Protein AF-D5QGG3-F1 (afdb_monomer_lite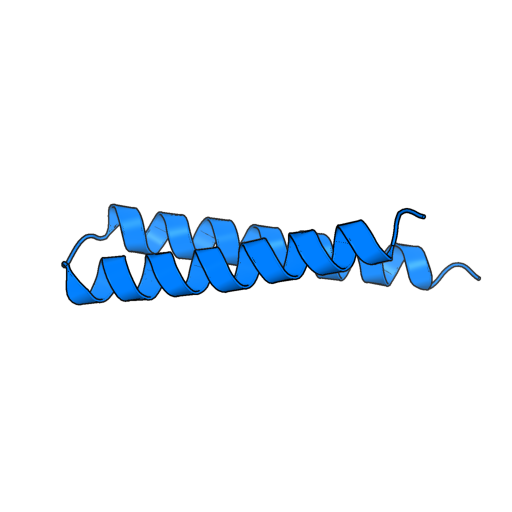)

Structure (mmCIF, N/CA/C/O backbone):
data_AF-D5QGG3-F1
#
_entry.id   AF-D5QGG3-F1
#
loop_
_atom_site.group_PDB
_atom_site.id
_atom_site.type_symbol
_atom_site.label_atom_id
_atom_site.label_alt_id
_atom_site.label_comp_id
_atom_site.label_asym_id
_atom_site.label_entity_id
_atom_site.label_seq_id
_atom_site.pdbx_PDB_ins_code
_atom_site.Cartn_x
_atom_site.Cartn_y
_atom_site.Cartn_z
_atom_site.occupancy
_atom_site.B_iso_or_equiv
_atom_site.auth_seq_id
_atom_site.auth_comp_id
_atom_site.auth_asym_id
_atom_site.auth_atom_id
_atom_site.pdbx_PDB_mo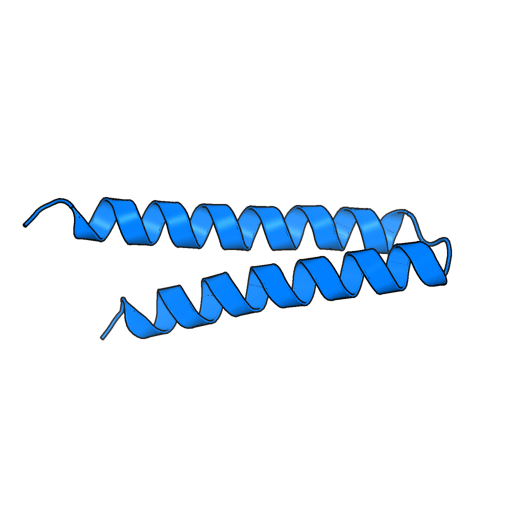del_num
ATOM 1 N N . MET A 1 1 ? 21.961 5.350 -12.643 1.00 53.22 1 MET A N 1
ATOM 2 C CA . MET A 1 1 ? 21.688 4.889 -11.255 1.00 53.22 1 MET A CA 1
ATOM 3 C C . MET A 1 1 ? 20.275 5.293 -10.796 1.00 53.22 1 MET A C 1
ATOM 5 O O . MET A 1 1 ? 20.085 5.799 -9.698 1.00 53.22 1 MET A O 1
ATOM 9 N N . THR A 1 2 ? 19.270 5.086 -11.651 1.00 66.12 2 THR A N 1
ATOM 10 C CA . THR A 1 2 ? 17.879 5.568 -11.484 1.00 66.12 2 THR A CA 1
ATOM 11 C C . THR A 1 2 ? 16.887 4.407 -11.354 1.00 66.12 2 THR A C 1
ATOM 13 O O . THR A 1 2 ? 15.961 4.473 -10.553 1.00 66.12 2 THR A O 1
ATOM 16 N N . ASN A 1 3 ? 17.148 3.287 -12.035 1.00 71.69 3 ASN A N 1
ATOM 17 C CA . ASN A 1 3 ? 16.249 2.127 -12.063 1.00 71.69 3 ASN A CA 1
ATOM 18 C C . ASN A 1 3 ? 16.107 1.409 -10.710 1.00 71.69 3 ASN A C 1
ATOM 20 O O . ASN A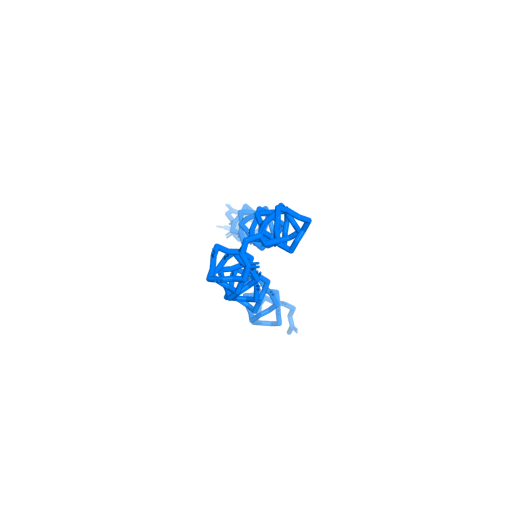 1 3 ? 14.991 1.097 -10.306 1.00 71.69 3 ASN A O 1
ATOM 24 N N . LEU A 1 4 ? 17.204 1.200 -9.969 1.00 79.38 4 LEU A N 1
ATOM 25 C CA . LEU A 1 4 ? 17.146 0.540 -8.6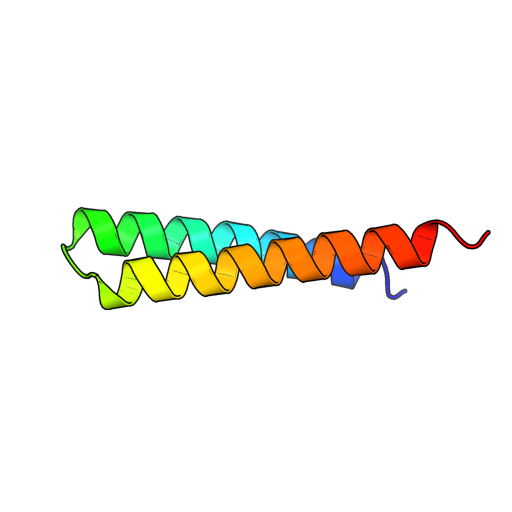55 1.00 79.38 4 LEU A CA 1
ATOM 26 C C . LEU A 1 4 ? 16.362 1.372 -7.629 1.00 79.38 4 LEU A C 1
ATOM 28 O O . LEU A 1 4 ? 15.525 0.833 -6.910 1.00 79.38 4 LEU A O 1
ATOM 32 N N . LYS A 1 5 ? 16.586 2.693 -7.601 1.00 81.00 5 LYS A N 1
ATOM 33 C CA . LYS A 1 5 ? 15.840 3.606 -6.724 1.00 81.00 5 LYS A CA 1
ATOM 34 C C . LYS A 1 5 ? 14.343 3.547 -7.032 1.00 81.00 5 LYS A C 1
ATOM 36 O O . LYS A 1 5 ? 13.551 3.393 -6.111 1.00 81.00 5 LYS A O 1
ATOM 41 N N . ASN A 1 6 ? 13.961 3.591 -8.309 1.00 81.62 6 ASN A N 1
ATOM 42 C CA . ASN A 1 6 ? 12.555 3.532 -8.715 1.00 81.62 6 ASN A CA 1
ATOM 43 C C . ASN A 1 6 ? 11.878 2.216 -8.310 1.00 81.62 6 ASN A C 1
ATOM 45 O O . ASN A 1 6 ? 10.754 2.241 -7.811 1.00 81.62 6 ASN A O 1
ATOM 49 N N . ILE A 1 7 ? 12.574 1.081 -8.452 1.00 83.38 7 ILE A N 1
ATOM 50 C CA . ILE A 1 7 ? 12.075 -0.222 -7.990 1.00 83.38 7 ILE A CA 1
ATOM 51 C C . ILE A 1 7 ? 11.842 -0.189 -6.476 1.00 83.38 7 ILE A C 1
ATOM 53 O O . ILE A 1 7 ? 10.739 -0.505 -6.033 1.00 83.38 7 ILE A O 1
ATOM 57 N N . ILE A 1 8 ? 12.826 0.264 -5.693 1.00 87.94 8 ILE A N 1
ATOM 58 C CA . ILE A 1 8 ? 12.721 0.340 -4.227 1.00 87.94 8 ILE A CA 1
ATOM 59 C C . ILE A 1 8 ? 11.559 1.246 -3.800 1.00 87.94 8 ILE A C 1
ATOM 61 O O . ILE A 1 8 ? 10.740 0.840 -2.977 1.00 87.94 8 ILE A O 1
ATOM 65 N N . PHE A 1 9 ? 11.431 2.439 -4.387 1.00 88.69 9 PHE A N 1
ATOM 66 C CA . PHE A 1 9 ? 10.336 3.359 -4.069 1.00 88.69 9 PHE A CA 1
ATOM 67 C C . PHE A 1 9 ? 8.963 2.796 -4.446 1.00 88.69 9 PHE A C 1
ATOM 69 O O . PHE A 1 9 ? 8.008 2.960 -3.685 1.00 88.69 9 PHE A O 1
ATOM 76 N N . SER A 1 10 ? 8.855 2.110 -5.589 1.00 88.06 10 SER A N 1
ATOM 77 C CA . SER A 1 10 ? 7.597 1.487 -6.007 1.00 88.06 10 SER A CA 1
ATOM 78 C C . SER A 1 10 ? 7.162 0.389 -5.032 1.00 88.06 10 SER A C 1
ATOM 80 O O . SER A 1 10 ? 6.018 0.391 -4.578 1.00 88.06 10 SER A O 1
ATOM 82 N N . THR A 1 11 ? 8.092 -0.478 -4.619 1.00 91.88 11 THR A N 1
ATOM 83 C CA . THR A 1 11 ? 7.846 -1.542 -3.640 1.00 91.88 11 THR A CA 1
ATOM 84 C C . THR A 1 11 ? 7.498 -0.973 -2.268 1.00 91.88 11 THR A C 1
ATOM 86 O O . THR A 1 11 ? 6.549 -1.435 -1.641 1.00 91.88 11 THR A O 1
ATOM 89 N N . ALA A 1 12 ? 8.199 0.071 -1.819 1.00 92.81 12 ALA A N 1
ATOM 90 C CA . ALA A 1 12 ? 7.904 0.733 -0.551 1.00 92.81 12 ALA A CA 1
ATOM 91 C C . ALA A 1 12 ? 6.481 1.318 -0.521 1.00 92.81 12 ALA A C 1
ATOM 93 O O . ALA A 1 12 ? 5.790 1.205 0.489 1.00 92.81 12 ALA A O 1
ATOM 94 N N . ASN A 1 13 ? 6.013 1.903 -1.629 1.00 93.44 13 ASN A N 1
ATOM 95 C CA . ASN A 1 13 ? 4.647 2.421 -1.725 1.00 93.44 13 ASN A CA 1
ATOM 96 C C . ASN A 1 13 ? 3.586 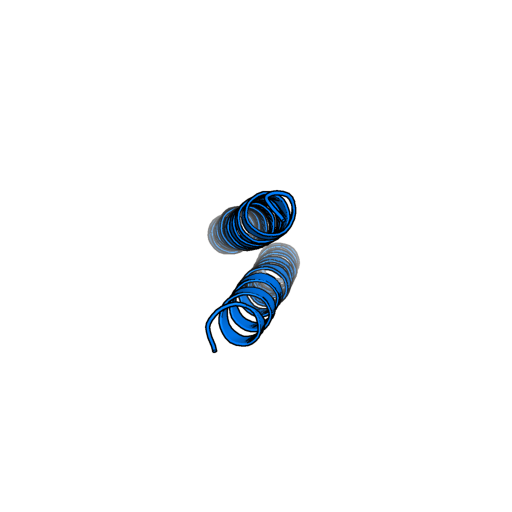1.312 -1.717 1.00 93.44 13 ASN A C 1
ATOM 98 O O . ASN A 1 13 ? 2.555 1.487 -1.072 1.00 93.44 13 ASN A O 1
ATOM 102 N N . ILE A 1 14 ? 3.848 0.176 -2.370 1.00 93.81 14 ILE A N 1
ATOM 103 C CA . ILE A 1 14 ? 2.960 -0.997 -2.324 1.00 93.81 14 ILE A CA 1
ATOM 104 C C . ILE A 1 14 ? 2.827 -1.495 -0.881 1.00 93.81 14 ILE A C 1
ATOM 106 O O . ILE A 1 14 ? 1.722 -1.531 -0.347 1.00 93.81 14 ILE A O 1
ATOM 110 N N . LEU A 1 15 ? 3.953 -1.769 -0.217 1.00 95.62 15 LEU A N 1
ATOM 111 C CA . LEU A 1 15 ? 3.967 -2.298 1.152 1.00 95.62 15 LEU A CA 1
ATOM 112 C C . LEU A 1 15 ? 3.325 -1.338 2.160 1.00 95.62 15 LEU A C 1
ATOM 114 O O . LEU A 1 15 ? 2.510 -1.743 2.985 1.00 95.62 15 LEU A O 1
ATOM 118 N N . ALA A 1 16 ? 3.646 -0.045 2.081 1.00 94.25 16 ALA A N 1
ATOM 119 C CA . ALA A 1 16 ? 3.036 0.955 2.953 1.00 94.25 16 ALA A CA 1
ATOM 120 C C . ALA A 1 16 ? 1.527 1.109 2.697 1.00 94.25 16 ALA A C 1
ATOM 122 O O . ALA A 1 16 ? 0.768 1.395 3.625 1.00 94.25 16 ALA A O 1
ATOM 123 N N . GLY A 1 17 ? 1.086 0.919 1.450 1.00 94.50 17 GLY A N 1
ATOM 124 C CA . GLY A 1 17 ? -0.324 0.897 1.091 1.00 94.50 17 GLY A CA 1
ATOM 125 C C . GLY A 1 17 ? -1.070 -0.278 1.722 1.00 94.50 17 GLY A C 1
ATOM 126 O O . GLY A 1 17 ? -2.102 -0.068 2.360 1.00 94.50 17 GLY A O 1
ATOM 127 N N . GLN A 1 18 ? -0.505 -1.482 1.627 1.00 96.25 18 GLN A N 1
ATOM 128 C CA . GLN A 1 18 ? -1.048 -2.699 2.239 1.00 96.25 18 GLN A CA 1
ATOM 129 C C . GLN A 1 18 ? -1.136 -2.577 3.763 1.00 96.25 18 GLN A C 1
ATOM 131 O O . GLN A 1 18 ? -2.193 -2.816 4.343 1.00 96.25 18 GLN A O 1
ATOM 136 N N . LEU A 1 19 ? -0.077 -2.080 4.408 1.00 96.50 19 LEU A N 1
ATOM 137 C CA . LEU A 1 19 ? -0.067 -1.863 5.855 1.00 96.50 19 LEU A CA 1
ATOM 138 C C . LEU A 1 19 ? -1.168 -0.888 6.299 1.00 96.50 19 LEU A C 1
ATOM 140 O O . LEU A 1 19 ? -1.869 -1.125 7.279 1.00 96.50 19 LEU A O 1
ATOM 144 N N . LYS A 1 20 ? -1.365 0.216 5.568 1.00 95.12 20 LYS A N 1
ATOM 145 C CA . LYS A 1 20 ? -2.448 1.169 5.856 1.00 95.12 20 LYS A CA 1
ATOM 146 C C . LYS A 1 20 ? -3.832 0.555 5.644 1.00 95.12 20 LYS A C 1
ATOM 148 O O . LYS A 1 20 ? -4.753 0.877 6.390 1.00 95.12 20 LYS A O 1
ATOM 153 N N . GLN A 1 21 ? -3.995 -0.314 4.650 1.00 96.69 21 GLN A N 1
ATOM 154 C CA . GLN A 1 21 ? -5.240 -1.059 4.474 1.00 96.69 21 GLN A CA 1
ATOM 155 C C . GLN A 1 21 ? -5.529 -1.928 5.686 1.00 96.69 21 GLN A C 1
ATOM 157 O O . GLN A 1 21 ? -6.589 -1.778 6.285 1.00 96.69 21 GLN A O 1
ATOM 162 N N . GLU A 1 22 ? -4.566 -2.750 6.089 1.00 96.88 22 GLU A N 1
ATOM 163 C CA . GLU A 1 22 ? -4.694 -3.652 7.229 1.00 96.88 22 GLU A CA 1
ATOM 164 C C . GLU A 1 22 ? -4.990 -2.894 8.528 1.00 96.88 22 GLU A C 1
ATOM 166 O O . GLU A 1 22 ? -5.986 -3.180 9.191 1.00 96.88 22 GLU A O 1
ATOM 171 N N . ILE A 1 23 ? -4.227 -1.837 8.833 1.00 95.00 23 ILE A N 1
ATOM 172 C CA . ILE A 1 23 ? -4.495 -0.964 9.987 1.00 95.00 23 ILE A CA 1
ATOM 173 C C . ILE A 1 23 ? -5.902 -0.367 9.892 1.00 95.00 23 ILE A C 1
ATOM 175 O O . ILE A 1 23 ? -6.631 -0.332 10.882 1.00 95.00 23 ILE A O 1
ATOM 179 N N . GLY A 1 24 ? -6.309 0.111 8.716 1.00 95.00 24 GLY A N 1
ATOM 180 C CA . GLY A 1 24 ? -7.638 0.672 8.504 1.00 95.00 24 GLY A CA 1
ATOM 181 C C . GLY A 1 24 ? -8.761 -0.342 8.722 1.00 95.00 24 GLY A C 1
ATOM 182 O O . GLY A 1 24 ? -9.777 0.013 9.314 1.00 95.00 24 GLY A O 1
ATOM 183 N N . TYR A 1 25 ? -8.579 -1.594 8.301 1.00 94.75 25 TYR A N 1
ATOM 184 C CA . TYR A 1 25 ? -9.542 -2.668 8.540 1.00 94.75 25 TYR A CA 1
ATOM 185 C C . TYR A 1 25 ? -9.616 -3.043 10.019 1.00 94.75 25 TYR A C 1
ATOM 187 O O . TYR A 1 25 ? -10.710 -3.068 10.578 1.00 94.75 25 TYR A O 1
ATOM 195 N N . VAL A 1 26 ? -8.467 -3.250 10.670 1.00 96.88 26 VAL A N 1
ATOM 196 C CA . VAL A 1 26 ? -8.391 -3.635 12.089 1.00 96.88 26 VAL A CA 1
ATOM 197 C C . VAL A 1 26 ? -8.952 -2.542 13.003 1.00 96.88 26 VAL A C 1
ATOM 199 O O . VAL A 1 26 ? -9.634 -2.836 13.978 1.00 96.88 26 VAL A O 1
ATOM 202 N N . THR A 1 27 ? -8.714 -1.270 12.680 1.00 94.88 27 THR A N 1
ATOM 203 C CA . THR A 1 27 ? -9.193 -0.124 13.479 1.00 94.88 27 THR A CA 1
ATOM 204 C C . THR A 1 27 ? -10.588 0.373 13.080 1.00 94.88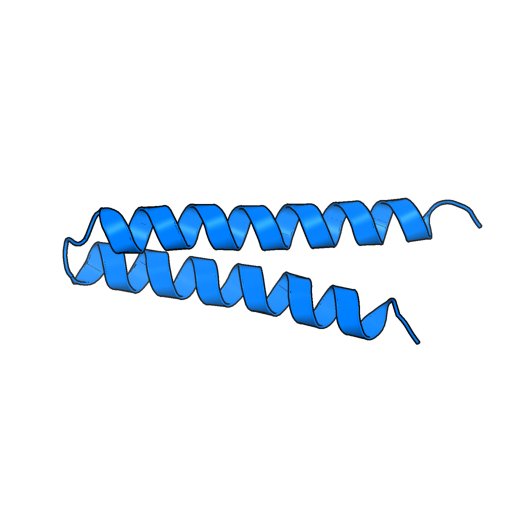 27 THR A C 1
ATOM 206 O O . THR A 1 27 ? -11.088 1.326 13.675 1.00 94.88 27 THR A O 1
ATOM 209 N N . GLY A 1 28 ? -11.213 -0.197 12.040 1.00 96.12 28 GLY A N 1
ATOM 210 C CA . GLY A 1 28 ? -12.470 0.305 11.461 1.00 96.12 28 GLY A CA 1
ATOM 211 C C . GLY A 1 28 ? -12.349 1.661 10.741 1.00 96.12 28 GLY A C 1
ATOM 212 O O . GLY A 1 28 ? -13.347 2.260 10.325 1.00 96.12 28 GLY A O 1
ATOM 213 N N . SER A 1 29 ? -11.130 2.174 10.561 1.00 96.56 29 SER A N 1
ATOM 214 C CA . SER A 1 29 ? -10.867 3.470 9.944 1.00 96.56 29 SER A CA 1
ATOM 215 C C . SER A 1 29 ? -10.858 3.396 8.416 1.00 96.56 29 SER A C 1
ATOM 217 O O . SER A 1 29 ? -9.821 3.235 7.763 1.00 96.56 29 SER A O 1
ATOM 219 N N . ARG A 1 30 ? -12.032 3.640 7.814 1.00 94.94 30 ARG A N 1
ATOM 220 C CA . ARG A 1 30 ? -12.196 3.750 6.348 1.00 94.94 30 ARG A CA 1
ATOM 221 C C . ARG A 1 30 ? -11.243 4.760 5.700 1.00 94.94 30 ARG A C 1
ATOM 223 O O . ARG A 1 30 ? -10.851 4.574 4.550 1.00 94.94 30 ARG A O 1
ATOM 230 N N . LYS A 1 31 ? -10.859 5.823 6.415 1.00 96.31 31 LYS A N 1
ATOM 231 C CA . LYS A 1 31 ? -9.917 6.837 5.915 1.00 96.31 31 LYS A CA 1
ATOM 232 C C . LYS A 1 31 ? -8.515 6.255 5.722 1.00 96.31 31 LYS A C 1
ATOM 234 O O . LYS A 1 31 ? -7.909 6.483 4.676 1.00 96.31 31 LYS A O 1
ATOM 239 N N . ILE A 1 32 ? -8.016 5.500 6.704 1.00 95.75 32 ILE A N 1
ATOM 240 C CA . ILE A 1 32 ? -6.688 4.875 6.634 1.00 95.75 32 ILE A CA 1
ATOM 241 C C . ILE A 1 32 ? -6.696 3.796 5.547 1.00 95.75 32 ILE A C 1
ATOM 243 O O . ILE A 1 32 ? -5.813 3.808 4.691 1.00 95.75 32 ILE A O 1
ATOM 247 N N . ALA A 1 33 ? -7.750 2.973 5.492 1.00 95.06 33 ALA A N 1
ATOM 248 C CA . ALA A 1 33 ? -7.869 1.935 4.473 1.00 95.06 33 ALA A CA 1
ATOM 249 C C . ALA A 1 33 ? -7.829 2.509 3.047 1.00 95.06 33 ALA A C 1
ATOM 251 O O . ALA A 1 33 ? -7.026 2.085 2.216 1.00 95.06 33 ALA A O 1
ATOM 252 N N . ARG A 1 34 ? -8.619 3.558 2.778 1.00 95.94 34 ARG A N 1
ATOM 253 C CA . ARG A 1 34 ? -8.612 4.248 1.476 1.00 95.94 34 ARG A CA 1
ATOM 254 C C . ARG A 1 34 ? -7.271 4.902 1.151 1.00 95.94 34 ARG A C 1
ATOM 256 O O . ARG A 1 34 ? -6.842 4.864 0.001 1.00 95.94 34 ARG A O 1
ATOM 263 N N . SER A 1 35 ? -6.601 5.494 2.142 1.00 95.94 35 SER A N 1
ATOM 264 C CA . SER A 1 35 ? -5.257 6.051 1.949 1.00 95.94 35 SER A CA 1
ATOM 265 C C . SER A 1 35 ? -4.249 4.965 1.569 1.00 95.94 35 SER A C 1
ATOM 267 O O . SER A 1 35 ? -3.387 5.207 0.724 1.00 95.94 35 SER A O 1
ATOM 269 N N . GLY A 1 36 ? -4.386 3.770 2.148 1.00 94.88 36 GLY A N 1
ATOM 270 C CA . GLY A 1 36 ? -3.578 2.612 1.800 1.00 94.88 36 GLY A CA 1
ATOM 271 C C . GLY A 1 36 ? -3.775 2.159 0.356 1.00 94.88 36 GLY A C 1
ATOM 272 O O . GLY A 1 36 ? -2.793 2.011 -0.366 1.00 94.88 36 GLY A O 1
ATOM 273 N N . ILE A 1 37 ? -5.026 2.049 -0.103 1.00 94.31 37 ILE A N 1
ATOM 274 C CA . ILE A 1 37 ? -5.354 1.712 -1.503 1.00 94.31 37 ILE A CA 1
ATOM 275 C C . ILE A 1 37 ? -4.713 2.714 -2.469 1.00 94.31 37 ILE A C 1
ATOM 277 O O . ILE A 1 37 ? -4.037 2.327 -3.420 1.00 94.31 37 ILE A O 1
ATOM 281 N N . ALA A 1 38 ? -4.863 4.014 -2.204 1.00 95.56 38 ALA A N 1
ATOM 282 C CA . ALA A 1 38 ? -4.286 5.050 -3.059 1.00 95.56 38 ALA A CA 1
ATOM 283 C C . ALA A 1 38 ? -2.749 4.967 -3.129 1.00 95.56 38 ALA A C 1
ATOM 285 O O . ALA A 1 38 ? -2.156 5.172 -4.191 1.00 95.56 38 ALA A O 1
ATOM 286 N N . GLN A 1 39 ? -2.093 4.659 -2.008 1.00 94.44 39 GLN A N 1
ATOM 287 C CA . GLN A 1 39 ? -0.639 4.534 -1.964 1.00 94.44 39 GLN A CA 1
ATOM 288 C C . GLN A 1 39 ? -0.143 3.269 -2.677 1.00 94.44 39 GLN A C 1
ATOM 290 O O . GLN A 1 39 ? 0.843 3.339 -3.414 1.00 94.44 39 GLN A O 1
ATOM 295 N N . GLU A 1 40 ? -0.854 2.151 -2.533 1.00 94.75 40 GLU A N 1
ATOM 296 C CA . GLU A 1 40 ? -0.554 0.914 -3.253 1.00 94.75 40 GLU A CA 1
ATOM 297 C C . GLU A 1 40 ? -0.686 1.110 -4.769 1.00 94.75 40 GLU A C 1
ATOM 299 O O . GLU A 1 40 ? 0.245 0.812 -5.521 1.00 94.75 40 GLU A O 1
ATOM 304 N N . MET A 1 41 ? -1.782 1.733 -5.220 1.00 93.81 41 MET A N 1
ATOM 305 C CA . MET A 1 41 ? -1.988 2.077 -6.631 1.00 93.81 41 MET A CA 1
ATOM 306 C C . MET A 1 41 ? -0.867 2.963 -7.185 1.00 93.81 41 MET A C 1
ATOM 308 O O . MET A 1 41 ? -0.391 2.735 -8.299 1.00 93.81 41 MET A O 1
ATOM 312 N N . LYS A 1 42 ? -0.395 3.947 -6.406 1.00 92.69 42 LYS A N 1
ATOM 313 C CA . LYS A 1 42 ? 0.750 4.785 -6.791 1.00 92.69 42 LYS A CA 1
ATOM 314 C C . LYS A 1 42 ? 2.016 3.948 -6.990 1.00 92.69 42 LYS A C 1
ATOM 316 O O . LYS A 1 42 ? 2.733 4.161 -7.967 1.00 92.69 42 LYS A O 1
ATOM 321 N N . GLY A 1 43 ? 2.285 2.994 -6.099 1.00 89.88 43 GLY A N 1
ATOM 322 C CA . GLY A 1 43 ? 3.423 2.084 -6.220 1.00 89.88 43 GLY A CA 1
ATOM 323 C C . GLY A 1 43 ? 3.339 1.200 -7.468 1.00 89.88 43 GLY A C 1
ATOM 324 O O . GLY A 1 43 ? 4.308 1.111 -8.225 1.00 89.88 43 GLY A O 1
ATOM 325 N N . HIS A 1 44 ? 2.164 0.637 -7.763 1.00 91.06 44 HIS A N 1
ATOM 326 C CA . HIS A 1 44 ? 1.941 -0.121 -8.999 1.00 91.06 44 HIS A CA 1
ATOM 327 C C . HIS A 1 44 ? 2.145 0.730 -10.254 1.00 91.06 44 HIS A C 1
ATOM 329 O O . HIS A 1 44 ? 2.842 0.301 -11.175 1.00 91.06 44 HIS A O 1
ATOM 335 N N . ALA A 1 45 ? 1.613 1.953 -10.281 1.00 89.56 45 ALA A N 1
ATOM 336 C CA . ALA A 1 45 ? 1.799 2.869 -11.401 1.00 89.56 45 ALA A CA 1
ATOM 337 C C . ALA A 1 45 ? 3.286 3.200 -11.630 1.00 89.56 45 ALA A C 1
ATOM 339 O O . ALA A 1 45 ? 3.762 3.156 -12.764 1.00 89.56 45 ALA A O 1
ATOM 340 N N . GLN A 1 46 ? 4.046 3.453 -10.559 1.00 87.62 46 GLN A N 1
ATOM 341 C CA . GLN A 1 46 ? 5.494 3.687 -10.628 1.00 87.62 46 GLN A CA 1
ATOM 342 C C . GLN A 1 46 ? 6.260 2.468 -11.154 1.00 87.62 46 GLN A C 1
ATOM 344 O O . GLN A 1 46 ? 7.182 2.619 -11.961 1.00 87.62 46 GLN A O 1
ATOM 349 N N . LYS A 1 47 ? 5.867 1.261 -10.730 1.00 85.88 47 LYS A N 1
ATOM 350 C CA . LYS A 1 47 ? 6.462 0.003 -11.195 1.00 85.88 47 LYS A CA 1
ATOM 351 C C . LYS A 1 47 ? 6.215 -0.203 -12.691 1.00 85.88 47 LYS A C 1
ATOM 353 O O . LYS A 1 47 ? 7.159 -0.484 -13.425 1.00 85.88 47 LYS A O 1
ATOM 358 N N . VAL A 1 48 ? 4.978 0.008 -13.154 1.00 85.25 48 VAL A N 1
ATOM 359 C CA . VAL A 1 48 ? 4.605 -0.106 -14.575 1.00 85.25 48 VAL A CA 1
ATOM 360 C C . VAL A 1 48 ? 5.331 0.939 -15.422 1.00 85.25 48 VAL A C 1
ATOM 362 O O . VAL A 1 48 ? 5.929 0.586 -16.437 1.00 85.25 48 VAL A O 1
ATOM 365 N N . ALA A 1 49 ? 5.350 2.204 -14.996 1.00 81.81 49 ALA A N 1
ATOM 366 C CA . ALA A 1 49 ? 6.064 3.267 -15.704 1.00 81.81 49 ALA A CA 1
ATOM 367 C C . ALA A 1 49 ? 7.567 2.962 -15.826 1.00 81.81 49 ALA A C 1
ATOM 369 O O . ALA A 1 49 ? 8.144 3.099 -16.901 1.00 81.81 49 ALA A O 1
ATOM 370 N N . SER A 1 50 ? 8.181 2.454 -14.753 1.00 78.56 50 SER A N 1
ATOM 371 C CA . SER A 1 50 ? 9.590 2.039 -14.760 1.00 78.56 50 SER A CA 1
ATOM 372 C C . SER A 1 50 ? 9.846 0.824 -15.656 1.00 78.56 50 SER A C 1
ATOM 374 O O . SER A 1 50 ? 10.909 0.728 -16.258 1.00 78.56 50 SER A O 1
ATOM 376 N N . SER A 1 51 ? 8.888 -0.105 -15.757 1.00 70.25 51 SER A N 1
ATOM 377 C CA . SER A 1 51 ? 8.998 -1.263 -16.654 1.00 70.25 51 SER A CA 1
ATOM 378 C C . SER A 1 51 ? 8.861 -0.889 -18.133 1.00 70.25 51 SER A C 1
ATOM 380 O O . SER A 1 51 ? 9.596 -1.431 -18.949 1.00 70.25 51 SER A O 1
ATOM 382 N N . ARG A 1 52 ? 7.995 0.079 -18.474 1.00 64.69 52 ARG A N 1
ATOM 383 C CA . ARG A 1 52 ? 7.849 0.593 -19.847 1.00 64.69 52 ARG A CA 1
ATOM 384 C C . ARG A 1 52 ? 9.109 1.311 -20.321 1.00 64.69 52 ARG A C 1
ATOM 386 O O . ARG A 1 52 ? 9.586 1.014 -21.401 1.00 64.69 52 ARG A O 1
ATOM 393 N N . LEU A 1 53 ? 9.715 2.136 -19.465 1.00 60.09 53 LEU A N 1
ATOM 394 C CA . LEU A 1 53 ? 11.001 2.796 -19.744 1.00 60.09 53 LEU A CA 1
ATOM 395 C C . LEU A 1 53 ? 12.175 1.820 -19.956 1.00 60.09 53 LEU A C 1
ATOM 397 O O . LEU A 1 53 ? 13.240 2.231 -20.401 1.00 60.09 53 LEU A O 1
ATOM 401 N N . ARG A 1 54 ? 12.017 0.538 -19.602 1.00 57.81 54 ARG A N 1
ATOM 402 C CA . ARG A 1 54 ? 13.038 -0.501 -19.786 1.00 57.81 54 ARG A CA 1
ATOM 403 C C . ARG A 1 54 ? 12.869 -1.272 -21.109 1.00 57.81 54 ARG A C 1
ATOM 405 O O . ARG A 1 54 ? 13.743 -2.065 -21.431 1.00 57.81 54 ARG A O 1
ATOM 412 N N . GLY A 1 55 ? 11.766 -1.070 -21.836 1.00 53.25 55 GLY A N 1
ATOM 413 C CA . GLY A 1 55 ? 11.451 -1.768 -23.090 1.00 53.25 55 GLY A CA 1
ATOM 414 C C . GLY A 1 55 ? 11.980 -1.106 -24.369 1.00 53.25 55 GLY A C 1
ATOM 415 O O . GLY A 1 55 ? 11.820 -1.695 -25.430 1.00 53.25 55 GLY A O 1
ATOM 416 N N . ASP A 1 56 ? 12.610 0.070 -24.274 1.00 47.69 56 ASP A N 1
ATOM 417 C CA . ASP A 1 56 ? 13.090 0.856 -25.425 1.00 47.69 56 ASP A CA 1
ATOM 418 C C . ASP A 1 56 ? 14.609 0.685 -25.694 1.00 47.69 56 ASP A C 1
ATOM 420 O O . ASP A 1 56 ? 15.300 1.663 -25.981 1.00 47.69 56 ASP A O 1
ATOM 424 N N . TYR A 1 57 ? 15.150 -0.537 -25.578 1.00 43.22 57 TYR A N 1
ATOM 425 C CA . TYR A 1 57 ? 16.539 -0.880 -25.948 1.00 43.22 57 TYR A CA 1
ATOM 426 C C . TYR A 1 57 ? 16.614 -2.173 -26.755 1.00 43.22 57 TYR A C 1
ATOM 428 O O . TYR A 1 57 ? 16.005 -3.171 -26.306 1.00 43.22 57 TYR A O 1
#

Foldseek 3Di:
DVLVVLLVQLVVLLVCLVVQLVVCVVVVNPPSNVVSVVSNVVSVVSVVVSVVVVPPD

pLDDT: mean 86.12, std 13.97, range [43.22, 96.88]

Secondary structure (DSSP, 8-state):
--HHHHHHHHHHHHHHHHHHHHHHHHTT-HHHHHHHHHHHHHHHHHHHHHHHTTS--

Organism: NCBI:txid714995

Sequence (57 aa):
MTNLKNIIFSTANILAGQLKQEIGYVTGSRKIARSGIAQEMKGHAQKVASSRLRGDY

Radius of gyration: 13.48 Å; chains: 1; bounding box: 34×10×39 Å